Protein AF-A0A9E5NQC1-F1 (afdb_monomer_lite)

Radius of gyration: 13.95 Å; chains: 1; bounding box: 30×26×36 Å

Sequence (68 aa):
MHVALLANLKKNAPSWPGISPDHWDELDSEETIQAISSALEAGGHRVTFLEGDATLHDNLGKVKPDIC

Foldseek 3Di:
DEEEAEFAALVPDDDDPPDDPCNCVVGDHPVRVVVVCVVVVVVVYHYHYDYPDPCRVVVCVVSVGPYD

pLDDT: mean 97.46, std 1.39, range [91.31, 98.81]

Secondary structure (DSSP, 8-state):
-EEEEEE-BGGGS---TT--TTTTTTSBPHHHHHHHHHHHHHTT-EEEEEESSTTHHHHHHHH--SB-

Structure (mmCIF, N/CA/C/O backbone):
data_AF-A0A9E5NQC1-F1
#
_entry.id   AF-A0A9E5NQC1-F1
#
loop_
_atom_site.group_PDB
_atom_site.id
_atom_site.type_symbol
_atom_site.label_atom_id
_atom_site.label_alt_id
_atom_site.label_comp_id
_atom_site.label_asym_id
_atom_site.label_entity_id
_atom_site.label_seq_id
_atom_site.pdbx_PDB_ins_code
_atom_site.Cartn_x
_atom_site.Cartn_y
_atom_site.Cartn_z
_atom_site.occupancy
_atom_site.B_iso_or_equiv
_atom_site.auth_seq_id
_atom_site.auth_comp_id
_atom_site.auth_asym_id
_atom_site.auth_atom_id
_atom_site.pdbx_PDB_model_num
ATOM 1 N N . MET A 1 1 ? -10.391 4.501 12.513 1.00 97.31 1 MET A N 1
ATOM 2 C CA . MET A 1 1 ? -10.617 3.287 11.705 1.00 97.31 1 MET A CA 1
ATOM 3 C C . MET A 1 1 ? -9.285 2.594 11.498 1.00 97.31 1 MET A C 1
ATOM 5 O O . MET A 1 1 ? -8.250 3.257 11.571 1.00 97.31 1 MET A O 1
ATOM 9 N N . HIS A 1 2 ? -9.303 1.286 11.298 1.00 98.50 2 HIS A N 1
ATOM 10 C CA . HIS A 1 2 ? -8.169 0.496 10.851 1.00 98.50 2 HIS A CA 1
ATOM 11 C C . HIS A 1 2 ? -8.200 0.414 9.323 1.00 98.50 2 HIS A C 1
ATOM 13 O O . HIS A 1 2 ? -9.100 -0.190 8.752 1.00 98.50 2 HIS A O 1
ATOM 19 N N . VAL A 1 3 ? -7.231 1.048 8.671 1.00 98.75 3 VAL A N 1
ATOM 20 C CA . VAL A 1 3 ? -7.080 1.081 7.213 1.00 98.75 3 VAL A CA 1
ATOM 21 C C . VAL A 1 3 ? -6.002 0.079 6.807 1.00 98.75 3 VAL A C 1
ATOM 23 O O . VAL A 1 3 ? -4.886 0.130 7.332 1.00 98.75 3 VAL A O 1
ATOM 26 N N . ALA A 1 4 ? -6.310 -0.827 5.883 1.00 98.62 4 ALA A N 1
ATOM 27 C CA . ALA A 1 4 ? -5.285 -1.602 5.192 1.00 98.62 4 ALA A CA 1
ATOM 28 C C . ALA A 1 4 ? -4.836 -0.822 3.954 1.00 98.62 4 ALA A C 1
ATOM 30 O O . ALA A 1 4 ? -5.632 -0.605 3.056 1.00 98.62 4 ALA A O 1
ATOM 31 N N . LEU A 1 5 ? -3.579 -0.386 3.900 1.00 98.50 5 LEU A N 1
ATOM 32 C CA . LEU A 1 5 ? -3.046 0.288 2.717 1.00 98.50 5 LEU A CA 1
ATOM 33 C C . LEU A 1 5 ? -2.514 -0.775 1.756 1.00 98.50 5 LEU A C 1
ATOM 35 O O . LEU A 1 5 ? -1.513 -1.425 2.063 1.00 98.50 5 LEU A O 1
ATOM 39 N N . LEU A 1 6 ? -3.204 -0.972 0.635 1.00 98.31 6 LEU A N 1
ATOM 40 C CA . LEU A 1 6 ? -2.848 -1.973 -0.368 1.00 98.31 6 LEU A CA 1
ATOM 41 C C . LEU A 1 6 ? -2.096 -1.317 -1.523 1.00 98.31 6 LEU A C 1
ATOM 43 O O . LEU A 1 6 ? -2.617 -0.393 -2.140 1.00 98.31 6 LEU A O 1
ATOM 47 N N . ALA A 1 7 ? -0.892 -1.799 -1.819 1.00 97.88 7 ALA A N 1
ATOM 48 C CA . ALA A 1 7 ? -0.106 -1.334 -2.958 1.00 97.88 7 ALA A CA 1
ATOM 49 C C . ALA A 1 7 ? 0.981 -2.345 -3.334 1.00 97.88 7 ALA A C 1
ATOM 51 O O . ALA A 1 7 ? 1.292 -3.258 -2.569 1.00 97.88 7 ALA A O 1
ATOM 52 N N . ASN A 1 8 ? 1.589 -2.157 -4.500 1.00 97.81 8 ASN A N 1
ATOM 53 C CA . ASN A 1 8 ? 2.688 -2.983 -4.985 1.00 97.81 8 ASN A CA 1
ATOM 54 C C . ASN A 1 8 ? 3.945 -2.122 -5.048 1.00 97.81 8 ASN A C 1
ATOM 56 O O . ASN A 1 8 ? 3.946 -1.084 -5.709 1.00 97.81 8 ASN A O 1
ATOM 60 N N . LEU A 1 9 ? 5.019 -2.538 -4.375 1.00 97.75 9 LEU A N 1
ATOM 61 C CA . LEU A 1 9 ? 6.240 -1.745 -4.355 1.00 97.75 9 LEU A CA 1
ATOM 62 C C . LEU A 1 9 ? 7.028 -1.960 -5.643 1.00 97.75 9 LEU A C 1
ATOM 64 O O . LEU A 1 9 ? 7.449 -3.077 -5.953 1.00 97.75 9 LEU A O 1
ATOM 68 N N . LYS A 1 10 ? 7.346 -0.868 -6.342 1.00 96.44 10 LYS A N 1
ATOM 69 C CA . LYS A 1 10 ? 8.170 -0.892 -7.557 1.00 96.44 10 LYS A CA 1
ATOM 70 C C . LYS A 1 10 ? 9.497 -1.622 -7.345 1.00 96.44 10 LYS A C 1
ATOM 72 O O . LYS A 1 10 ? 9.957 -2.351 -8.218 1.00 96.44 10 LYS A O 1
ATOM 77 N N . LYS A 1 11 ? 10.107 -1.468 -6.164 1.00 95.44 11 LYS A N 1
ATOM 78 C CA . LYS A 1 11 ? 11.385 -2.116 -5.823 1.00 95.44 11 LYS A CA 1
ATOM 79 C C . LYS A 1 11 ? 11.317 -3.647 -5.731 1.00 95.44 11 LYS A C 1
ATOM 81 O O . LYS A 1 11 ? 12.362 -4.286 -5.807 1.00 95.44 11 LYS A O 1
ATOM 86 N N . ASN A 1 12 ? 10.123 -4.216 -5.553 1.00 96.12 12 ASN A N 1
ATOM 87 C CA . ASN A 1 12 ? 9.898 -5.660 -5.470 1.00 96.12 12 ASN A CA 1
ATOM 88 C C . ASN A 1 12 ? 9.495 -6.259 -6.828 1.00 96.12 12 ASN A C 1
ATOM 90 O O . ASN A 1 12 ? 9.392 -7.479 -6.959 1.00 96.12 12 ASN A O 1
ATOM 94 N N . ALA A 1 13 ? 9.280 -5.416 -7.843 1.00 95.44 13 ALA A N 1
ATOM 95 C CA . ALA A 1 13 ? 8.913 -5.859 -9.174 1.00 95.44 13 ALA A CA 1
ATOM 96 C C . ALA A 1 13 ? 10.064 -6.629 -9.849 1.00 95.44 13 ALA A C 1
ATOM 98 O O . ALA A 1 13 ? 11.240 -6.285 -9.681 1.00 95.44 13 ALA A O 1
ATOM 99 N N . PRO A 1 14 ? 9.754 -7.672 -10.636 1.00 94.69 14 PRO A N 1
ATOM 100 C CA . PRO A 1 14 ? 10.773 -8.440 -11.330 1.00 94.69 14 PRO A CA 1
ATOM 101 C C . PRO A 1 14 ? 11.473 -7.597 -12.400 1.00 94.69 14 PRO A C 1
ATOM 103 O O . PRO A 1 14 ? 10.878 -6.728 -13.036 1.00 94.69 14 PRO A O 1
ATOM 106 N N . SER A 1 15 ? 12.744 -7.906 -12.642 1.00 94.44 15 SER A N 1
ATOM 107 C CA . SER A 1 15 ? 13.546 -7.302 -13.705 1.00 94.44 15 SER A CA 1
ATOM 108 C C . SER A 1 15 ? 14.119 -8.388 -14.612 1.00 94.44 15 SER A C 1
ATOM 110 O O . SER A 1 15 ? 14.413 -9.497 -14.159 1.00 94.44 15 SER A O 1
ATOM 112 N N . TRP A 1 16 ? 14.265 -8.082 -15.901 1.00 97.00 16 TRP A N 1
ATOM 113 C CA . TRP A 1 16 ? 14.844 -8.980 -16.900 1.00 97.00 16 TRP A CA 1
ATOM 114 C C . TRP A 1 16 ? 15.563 -8.190 -18.005 1.00 97.00 16 TRP A C 1
ATOM 116 O O . TRP A 1 16 ? 15.267 -7.011 -18.217 1.00 97.00 16 TRP A O 1
ATOM 126 N N . PRO A 1 17 ? 16.512 -8.807 -18.738 1.00 97.56 17 PRO A N 1
ATOM 127 C CA . PRO A 1 17 ? 17.200 -8.141 -19.839 1.00 97.56 17 PRO A CA 1
ATOM 128 C C . PRO A 1 17 ? 16.223 -7.601 -20.891 1.00 97.56 17 PRO A C 1
ATOM 130 O O . 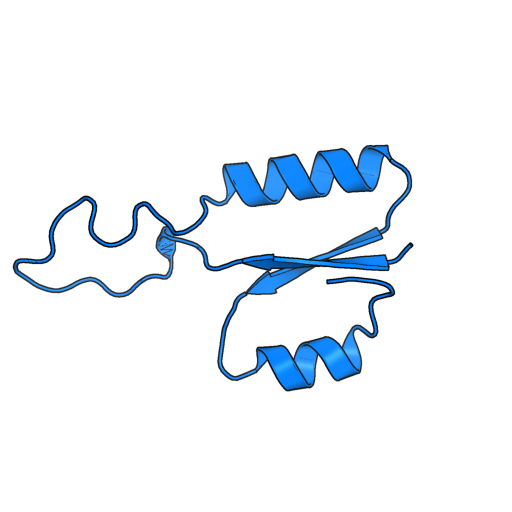PRO A 1 17 ? 15.372 -8.334 -21.390 1.00 97.56 17 PRO A O 1
ATOM 133 N N . GLY A 1 18 ? 16.373 -6.324 -21.244 1.00 96.69 18 GLY A N 1
ATOM 134 C CA . GLY A 1 18 ? 15.519 -5.650 -22.226 1.00 96.69 18 GLY A CA 1
ATOM 135 C C . GLY A 1 18 ? 14.225 -5.059 -21.662 1.00 96.69 18 GLY A C 1
ATOM 136 O O . GLY A 1 18 ? 13.457 -4.493 -22.436 1.00 96.69 18 GLY A O 1
ATOM 137 N N . ILE A 1 19 ? 13.978 -5.151 -20.349 1.00 96.62 19 ILE A N 1
ATOM 138 C CA . ILE A 1 19 ? 12.882 -4.410 -19.718 1.00 96.62 19 ILE A CA 1
ATOM 139 C C . ILE A 1 19 ? 13.122 -2.898 -19.838 1.00 96.62 19 ILE A C 1
ATOM 141 O O . ILE A 1 19 ? 14.249 -2.419 -19.686 1.00 96.62 19 ILE A O 1
ATOM 145 N N . SER A 1 20 ? 12.058 -2.148 -20.120 1.00 96.06 20 SER A N 1
ATOM 146 C CA . SER A 1 20 ? 12.125 -0.690 -20.144 1.00 96.06 20 SER A CA 1
ATOM 147 C C . SER A 1 20 ? 12.244 -0.129 -18.718 1.00 96.06 20 SER A C 1
ATOM 149 O O . SER A 1 20 ? 11.613 -0.676 -17.809 1.00 96.06 20 SER A O 1
ATOM 151 N N . PRO A 1 21 ? 13.010 0.954 -18.481 1.00 91.31 21 PRO A N 1
ATOM 152 C CA . PRO A 1 21 ? 13.125 1.565 -17.153 1.00 91.31 21 PRO A CA 1
ATOM 153 C C . PRO A 1 21 ? 11.791 2.038 -16.546 1.00 91.31 21 PRO A C 1
ATOM 155 O O . PRO A 1 21 ? 11.673 2.115 -15.322 1.00 91.31 21 PRO A O 1
ATOM 158 N N . ASP A 1 22 ? 10.808 2.340 -17.396 1.00 95.12 22 ASP A N 1
ATOM 159 C CA . ASP A 1 22 ? 9.467 2.834 -17.052 1.00 95.12 22 ASP A CA 1
ATOM 160 C C . ASP A 1 22 ? 8.402 1.728 -16.972 1.00 95.12 22 ASP A C 1
ATOM 162 O O . ASP A 1 22 ? 7.252 2.010 -16.656 1.00 95.12 22 ASP A O 1
ATOM 166 N N . HIS A 1 23 ? 8.766 0.461 -17.212 1.00 97.19 23 HIS A N 1
ATOM 167 C CA . HIS A 1 23 ? 7.816 -0.661 -17.260 1.00 97.19 23 HIS A CA 1
ATOM 168 C C . HIS A 1 23 ? 6.978 -0.815 -15.978 1.00 97.19 23 HIS A C 1
ATOM 170 O O . HIS A 1 23 ? 5.923 -1.433 -16.015 1.00 97.19 23 HIS A O 1
ATOM 176 N N . TRP A 1 24 ? 7.475 -0.309 -14.848 1.00 96.94 24 TRP A N 1
ATOM 177 C CA . TRP A 1 24 ? 6.844 -0.417 -13.533 1.00 96.94 24 TRP A CA 1
ATOM 178 C C . TRP A 1 24 ? 6.573 0.957 -12.898 1.00 96.94 24 TRP A C 1
ATOM 180 O O . TRP A 1 24 ? 6.577 1.073 -11.673 1.00 96.94 24 TRP A O 1
ATOM 190 N N . ASP A 1 25 ? 6.445 2.023 -13.693 1.00 95.50 25 ASP A N 1
ATOM 191 C CA . ASP A 1 25 ? 6.211 3.388 -13.184 1.00 95.50 25 ASP A CA 1
ATOM 192 C C . ASP A 1 25 ? 4.827 3.572 -12.544 1.00 95.50 25 ASP A C 1
ATOM 194 O O . ASP A 1 25 ? 4.634 4.499 -11.760 1.00 95.50 25 ASP A O 1
ATOM 198 N N . GLU A 1 26 ? 3.880 2.680 -12.827 1.00 95.06 26 GLU A N 1
ATOM 199 C CA . GLU A 1 26 ? 2.575 2.614 -12.168 1.00 95.06 26 GLU A CA 1
ATOM 200 C C . GLU A 1 26 ? 2.613 1.986 -10.766 1.00 95.06 26 GLU A C 1
ATOM 202 O O . GLU A 1 26 ? 1.611 2.043 -10.054 1.00 95.06 26 GLU A O 1
ATOM 207 N N . LEU A 1 27 ? 3.738 1.379 -10.372 1.00 97.31 27 LEU A N 1
ATOM 208 C CA . LEU A 1 27 ? 3.929 0.817 -9.036 1.00 97.31 27 LEU A CA 1
ATOM 209 C C . LEU A 1 27 ? 4.430 1.878 -8.049 1.00 97.31 27 LEU A C 1
ATOM 211 O O . LEU A 1 27 ? 5.094 2.850 -8.411 1.00 97.31 27 LEU A O 1
ATOM 215 N N . ASP A 1 28 ? 4.171 1.654 -6.766 1.00 97.56 28 ASP A N 1
ATOM 216 C CA . ASP A 1 28 ? 4.431 2.641 -5.726 1.00 97.56 28 ASP A CA 1
ATOM 217 C C . ASP A 1 28 ? 5.872 2.603 -5.205 1.00 97.56 28 ASP A C 1
ATOM 219 O O . ASP A 1 28 ? 6.542 1.565 -5.154 1.00 97.56 28 ASP A O 1
ATOM 223 N N . SER A 1 29 ? 6.350 3.760 -4.751 1.00 97.38 29 SER A N 1
ATOM 224 C CA . SER A 1 29 ? 7.596 3.864 -3.992 1.00 97.38 29 SER A CA 1
ATOM 225 C C . SER A 1 29 ? 7.340 3.667 -2.495 1.00 97.38 29 SER A C 1
ATOM 227 O O . SER A 1 29 ? 6.254 3.962 -1.999 1.00 97.38 29 SER A O 1
ATOM 229 N N . GLU A 1 30 ? 8.353 3.238 -1.736 1.00 97.50 30 GLU A N 1
ATOM 230 C CA . GLU A 1 30 ? 8.232 3.178 -0.270 1.00 97.50 30 GLU A CA 1
ATOM 231 C C . GLU A 1 30 ? 7.931 4.544 0.347 1.00 97.50 30 GLU A C 1
ATOM 233 O O . GLU A 1 30 ? 7.187 4.623 1.321 1.00 97.50 30 GLU A O 1
ATOM 238 N N . GLU A 1 31 ? 8.478 5.612 -0.235 1.00 98.25 31 GLU A N 1
ATOM 239 C CA . GLU A 1 31 ? 8.218 6.984 0.192 1.00 98.25 31 GLU A CA 1
ATOM 240 C C . GLU A 1 31 ? 6.733 7.335 0.035 1.00 98.25 31 GLU A C 1
ATOM 242 O O . GLU A 1 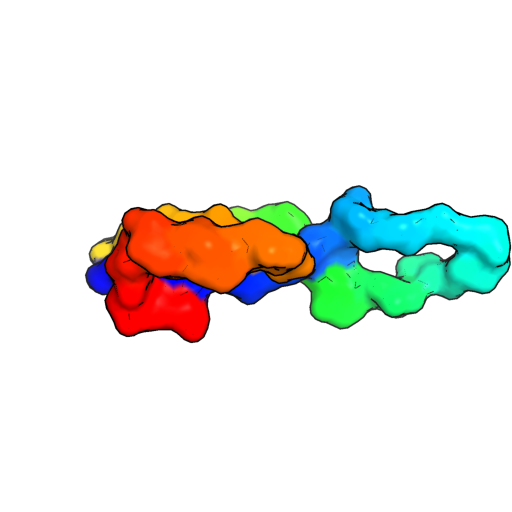31 ? 6.127 7.860 0.969 1.00 98.25 31 GLU A O 1
ATOM 247 N N . THR A 1 32 ? 6.115 6.959 -1.091 1.00 98.06 32 THR A N 1
ATOM 248 C CA . THR A 1 32 ? 4.670 7.118 -1.318 1.00 98.06 32 THR A CA 1
ATOM 249 C C . THR A 1 32 ? 3.865 6.400 -0.232 1.00 98.06 32 THR A C 1
ATOM 251 O O . THR A 1 32 ? 2.987 7.001 0.392 1.00 98.06 32 THR A O 1
ATOM 254 N N . ILE A 1 33 ? 4.191 5.132 0.048 1.00 98.31 33 ILE A N 1
ATOM 255 C CA . ILE A 1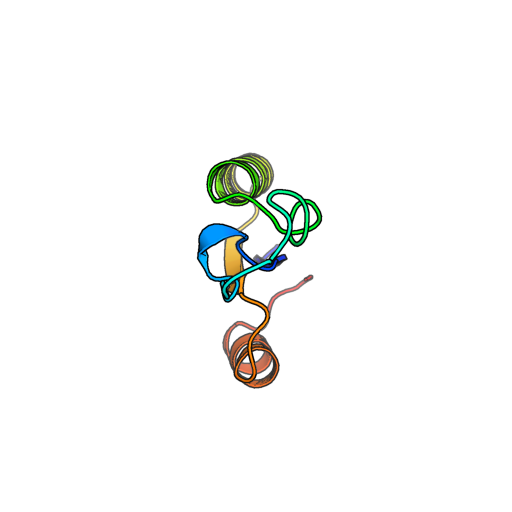 33 ? 3.491 4.323 1.060 1.00 98.31 33 ILE A CA 1
ATOM 256 C C . ILE A 1 33 ? 3.638 4.928 2.459 1.00 98.31 33 ILE A C 1
ATOM 258 O O . ILE A 1 33 ? 2.655 5.022 3.202 1.00 98.31 33 ILE A O 1
ATOM 262 N N . GLN A 1 34 ? 4.840 5.375 2.822 1.00 98.50 34 GLN A N 1
ATOM 263 C CA . GLN A 1 34 ? 5.112 6.007 4.114 1.00 98.50 34 GLN A CA 1
ATOM 264 C C . GLN A 1 34 ? 4.386 7.345 4.262 1.00 98.50 34 GLN A C 1
ATOM 266 O O . GLN A 1 34 ? 3.831 7.617 5.328 1.00 98.50 34 GLN A O 1
ATOM 271 N N . ALA A 1 35 ? 4.347 8.158 3.206 1.00 98.81 35 ALA A N 1
ATOM 272 C CA . ALA A 1 35 ? 3.654 9.441 3.207 1.00 98.81 35 ALA A CA 1
ATOM 273 C C . ALA A 1 35 ? 2.138 9.267 3.388 1.00 98.81 35 ALA A C 1
ATOM 275 O O . ALA A 1 35 ? 1.544 9.929 4.241 1.00 98.81 35 ALA A O 1
ATOM 276 N N . ILE A 1 36 ? 1.518 8.337 2.652 1.00 98.62 36 ILE A N 1
ATOM 277 C CA . ILE A 1 36 ? 0.084 8.034 2.783 1.00 98.62 36 ILE A CA 1
ATOM 278 C C . ILE A 1 36 ? -0.223 7.464 4.171 1.00 98.62 36 ILE A C 1
ATOM 280 O O . ILE A 1 36 ? -1.161 7.922 4.826 1.00 98.62 36 ILE A O 1
ATOM 284 N N . SER A 1 37 ? 0.584 6.511 4.650 1.00 98.69 37 SER A N 1
ATOM 285 C CA . SER A 1 37 ? 0.416 5.928 5.989 1.00 98.69 37 SER A CA 1
ATOM 286 C C . SER A 1 37 ? 0.481 7.008 7.068 1.00 98.69 37 SER A C 1
ATOM 288 O O . SER A 1 37 ? -0.435 7.120 7.877 1.00 98.69 37 SER A O 1
ATOM 290 N N . SER A 1 38 ? 1.495 7.875 7.005 1.00 98.75 38 SER A N 1
ATOM 291 C CA . SER A 1 38 ? 1.683 8.977 7.955 1.00 98.75 38 SER A CA 1
ATOM 292 C C . SER A 1 38 ? 0.518 9.970 7.928 1.00 98.75 38 SER A C 1
ATOM 294 O O . SER A 1 38 ? 0.076 10.436 8.977 1.00 98.75 38 SER A O 1
ATOM 296 N N . ALA A 1 39 ? -0.014 10.290 6.744 1.00 98.81 39 ALA A N 1
ATOM 297 C CA . ALA A 1 39 ? -1.162 11.183 6.605 1.00 98.81 39 ALA A CA 1
ATOM 298 C C . ALA A 1 39 ? -2.440 10.588 7.225 1.00 98.81 39 ALA A C 1
ATOM 300 O O . ALA A 1 39 ? -3.166 11.283 7.939 1.00 98.81 39 ALA A O 1
ATOM 301 N N . LEU A 1 40 ? -2.703 9.298 6.996 1.00 98.69 40 LEU A N 1
ATOM 302 C CA . LEU A 1 40 ? -3.839 8.584 7.590 1.00 98.69 40 LEU A CA 1
ATOM 303 C C . LEU A 1 40 ? -3.695 8.458 9.115 1.00 98.69 40 LEU A C 1
ATOM 305 O O . LEU A 1 40 ? -4.663 8.668 9.850 1.00 98.69 40 LEU A O 1
ATOM 309 N N . GLU A 1 41 ? -2.491 8.159 9.599 1.00 98.69 41 GLU A N 1
ATOM 310 C CA . GLU A 1 41 ? -2.184 8.075 11.030 1.00 98.69 41 GLU A CA 1
ATOM 311 C C . GLU A 1 41 ? -2.343 9.426 11.733 1.00 98.69 41 GLU A C 1
ATOM 313 O O . GLU A 1 41 ? -2.965 9.495 12.795 1.00 98.69 41 GLU A O 1
ATOM 318 N N . ALA A 1 42 ? -1.892 10.519 11.111 1.00 98.69 42 ALA A N 1
ATOM 319 C CA . ALA A 1 42 ? -2.133 11.878 11.599 1.00 98.69 42 ALA A CA 1
ATOM 320 C C . ALA A 1 42 ? -3.635 12.226 11.660 1.00 98.69 42 ALA A C 1
ATOM 322 O O . ALA A 1 42 ? -4.057 13.001 12.519 1.00 98.69 42 ALA A O 1
ATOM 323 N N . GLY A 1 43 ? -4.454 11.610 10.800 1.00 98.44 43 GLY A N 1
ATOM 324 C CA . GLY A 1 43 ? -5.919 11.661 10.844 1.00 98.44 43 GLY A CA 1
ATOM 325 C C . GLY A 1 43 ? -6.565 10.809 11.949 1.00 98.44 43 GLY A C 1
ATOM 326 O O . GLY A 1 43 ? -7.793 10.733 12.025 1.00 98.44 43 GLY A O 1
ATOM 327 N N . GLY A 1 44 ? -5.778 10.153 12.808 1.00 98.62 44 GLY A N 1
ATOM 328 C CA . GLY A 1 44 ? -6.271 9.301 13.895 1.00 98.62 44 GLY A CA 1
ATOM 329 C C . GLY A 1 44 ? -6.691 7.902 13.437 1.00 98.62 44 GLY A C 1
ATOM 330 O O . GLY A 1 44 ? -7.529 7.253 14.074 1.00 98.62 44 GLY A O 1
ATOM 331 N N . HIS A 1 45 ? -6.172 7.431 12.305 1.00 98.75 45 HIS A N 1
ATOM 332 C CA . HIS A 1 45 ? -6.384 6.065 11.835 1.00 98.75 45 HIS A CA 1
ATOM 333 C C . HIS A 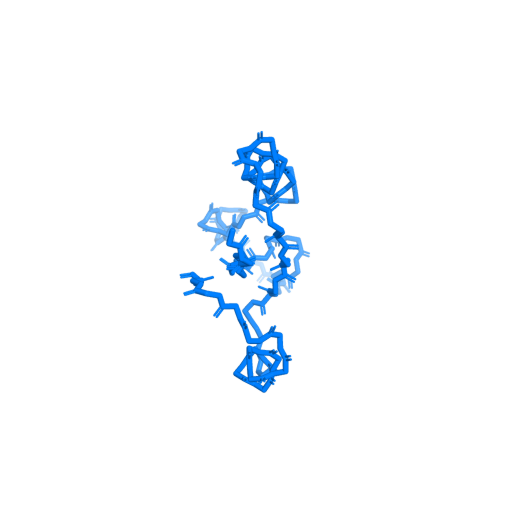1 45 ? -5.216 5.161 12.224 1.00 98.75 45 HIS A C 1
ATOM 335 O O . HIS A 1 45 ? -4.089 5.603 12.403 1.00 98.75 45 HIS A O 1
ATOM 341 N N . ARG A 1 46 ? -5.491 3.866 12.359 1.00 98.69 46 ARG A N 1
ATOM 342 C CA . ARG A 1 46 ? -4.448 2.843 12.433 1.00 98.69 46 ARG A CA 1
ATOM 343 C C . ARG A 1 46 ? -4.228 2.327 11.021 1.00 98.69 46 ARG A C 1
ATOM 345 O O . ARG A 1 46 ? -5.204 1.924 10.394 1.00 98.69 46 ARG A O 1
ATOM 352 N N . VAL A 1 47 ? -2.989 2.285 10.546 1.00 98.75 47 VAL A N 1
ATOM 353 C CA . VAL A 1 47 ? -2.675 1.806 9.194 1.00 98.75 47 VAL A CA 1
ATOM 354 C C . VAL A 1 47 ? -1.946 0.465 9.256 1.00 98.75 47 VAL A C 1
ATOM 356 O O . VAL A 1 47 ? -1.205 0.166 10.191 1.00 98.75 47 VAL A O 1
ATOM 359 N N . THR A 1 48 ? -2.200 -0.409 8.289 1.00 98.56 48 THR A N 1
ATOM 360 C CA . THR A 1 48 ? -1.410 -1.623 8.059 1.00 98.56 48 THR A CA 1
ATOM 361 C C . THR A 1 48 ? -1.146 -1.741 6.570 1.00 98.56 48 THR A C 1
ATOM 363 O O . THR A 1 48 ? -2.079 -1.947 5.803 1.00 98.56 48 THR A O 1
ATOM 366 N N . PHE A 1 49 ? 0.111 -1.595 6.161 1.00 98.38 49 PHE A N 1
ATOM 367 C CA . PHE A 1 49 ? 0.501 -1.834 4.777 1.00 98.38 49 PHE A CA 1
ATOM 368 C C . PHE A 1 49 ? 0.486 -3.338 4.477 1.00 98.38 49 PHE A C 1
ATOM 370 O O . PHE A 1 49 ? 1.014 -4.129 5.264 1.00 98.38 49 PHE A O 1
ATOM 377 N N . LEU A 1 50 ? -0.118 -3.722 3.354 1.00 98.25 50 LEU A N 1
ATOM 378 C CA . LEU A 1 50 ? -0.094 -5.082 2.819 1.00 98.25 50 LEU A CA 1
ATOM 379 C C . LEU A 1 50 ? 0.231 -5.013 1.327 1.00 98.25 50 LEU A C 1
ATOM 381 O O . LEU A 1 50 ? -0.455 -4.330 0.569 1.00 98.25 50 LEU A O 1
ATOM 385 N N . GLU A 1 51 ? 1.261 -5.741 0.907 1.00 97.19 51 GLU A N 1
ATOM 386 C CA . GLU A 1 51 ? 1.635 -5.803 -0.502 1.00 97.19 51 GLU A CA 1
ATOM 387 C C . GLU A 1 51 ? 0.700 -6.724 -1.298 1.00 97.19 51 GLU A C 1
ATOM 389 O O . GLU A 1 51 ? 0.185 -7.719 -0.775 1.00 97.19 51 GLU A O 1
ATOM 394 N N . GLY A 1 52 ? 0.470 -6.392 -2.571 1.00 95.75 52 GLY A N 1
ATOM 395 C CA . GLY A 1 52 ? -0.312 -7.211 -3.492 1.00 95.75 52 GLY A CA 1
ATOM 396 C C . GLY A 1 52 ? 0.409 -8.490 -3.907 1.00 95.75 52 GLY A C 1
ATOM 397 O O . GLY A 1 52 ? 0.978 -8.560 -4.996 1.00 95.75 52 GLY A O 1
ATOM 398 N N . ASP A 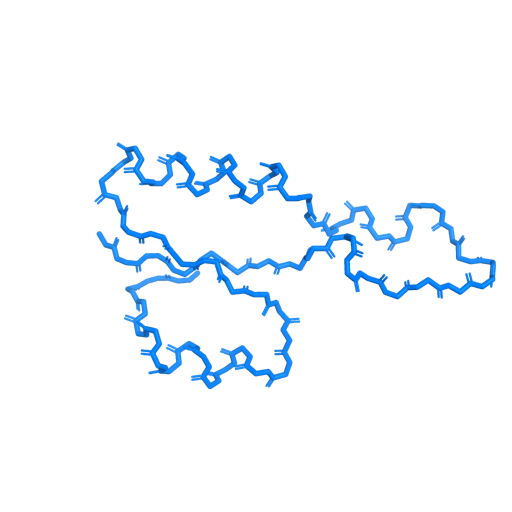1 53 ? 0.346 -9.512 -3.054 1.00 95.88 53 ASP A N 1
ATOM 399 C CA . ASP A 1 53 ? 0.857 -10.856 -3.320 1.00 95.88 53 ASP A CA 1
ATOM 400 C C . ASP A 1 53 ? -0.220 -11.949 -3.153 1.00 95.88 53 ASP A C 1
ATOM 402 O O . ASP A 1 53 ? -1.375 -11.692 -2.807 1.00 95.88 53 ASP A O 1
ATOM 406 N N . ALA A 1 54 ? 0.152 -13.208 -3.404 1.00 97.06 54 ALA A N 1
ATOM 407 C CA . ALA A 1 54 ? -0.762 -14.350 -3.304 1.00 97.06 54 ALA A CA 1
ATOM 408 C C . ALA A 1 54 ? -1.311 -14.591 -1.881 1.00 97.06 54 ALA A C 1
ATOM 410 O O . ALA A 1 54 ? -2.295 -15.310 -1.718 1.00 97.06 54 ALA A O 1
ATOM 411 N N . THR A 1 55 ? -0.689 -14.008 -0.855 1.00 97.19 55 THR A N 1
ATOM 412 C CA . THR A 1 55 ? -1.103 -14.111 0.550 1.00 97.19 55 THR A CA 1
ATOM 413 C C . THR A 1 55 ? -2.025 -12.972 0.983 1.00 97.19 55 THR A C 1
ATOM 415 O O . THR A 1 55 ? -2.611 -13.051 2.067 1.00 97.19 55 THR A O 1
ATOM 418 N N . LEU A 1 56 ? -2.206 -11.938 0.149 1.00 97.81 56 LEU A N 1
ATOM 419 C CA . LEU A 1 56 ? -2.990 -10.741 0.463 1.00 97.81 56 LEU A CA 1
ATOM 420 C C . LEU A 1 56 ? -4.398 -11.076 0.970 1.00 97.81 56 LEU A C 1
ATOM 422 O O . LEU A 1 56 ? -4.820 -10.546 1.996 1.00 97.81 56 LEU A O 1
ATOM 426 N N . HIS A 1 57 ? -5.107 -11.983 0.292 1.00 97.50 57 HIS A N 1
ATOM 427 C CA . HIS A 1 57 ? -6.457 -12.403 0.682 1.00 97.50 57 HIS A CA 1
ATOM 428 C C . HIS A 1 57 ? -6.502 -12.943 2.121 1.00 97.50 57 HIS A C 1
ATOM 430 O O . HIS A 1 57 ? -7.313 -12.510 2.944 1.00 97.50 57 HIS A O 1
ATOM 436 N N . ASP A 1 58 ? -5.588 -13.852 2.455 1.00 98.25 58 ASP A N 1
ATOM 437 C CA . ASP A 1 58 ? -5.537 -14.467 3.780 1.00 98.25 58 ASP A CA 1
ATOM 438 C C . ASP A 1 58 ? -5.085 -13.464 4.845 1.00 98.25 58 ASP A C 1
ATOM 440 O O . ASP A 1 58 ? -5.563 -13.489 5.983 1.00 98.25 58 ASP A O 1
ATOM 444 N N . ASN A 1 59 ? -4.173 -12.559 4.486 1.00 98.25 59 ASN A N 1
ATOM 445 C CA . ASN A 1 59 ? -3.705 -11.508 5.381 1.00 98.25 59 ASN A CA 1
ATOM 446 C C . ASN A 1 59 ? -4.805 -10.485 5.672 1.00 98.25 59 ASN A C 1
ATOM 448 O O . ASN A 1 59 ? -4.979 -10.127 6.835 1.00 98.25 59 ASN A O 1
ATOM 452 N N . LEU A 1 60 ? -5.618 -10.098 4.686 1.00 98.19 60 LEU A N 1
ATOM 453 C CA . LEU A 1 60 ? -6.800 -9.257 4.900 1.00 98.19 60 LEU A CA 1
ATOM 454 C C . LEU A 1 60 ? -7.774 -9.896 5.898 1.00 98.19 60 LEU A C 1
ATOM 456 O O . LEU A 1 60 ? -8.228 -9.227 6.828 1.00 98.19 60 LEU A O 1
ATOM 460 N N . GLY A 1 61 ? -8.022 -11.205 5.783 1.00 97.62 61 GLY A N 1
ATOM 461 C CA . GLY A 1 61 ? -8.868 -11.947 6.726 1.00 97.62 61 GLY A CA 1
ATOM 462 C C . GLY A 1 61 ? -8.340 -11.966 8.169 1.00 97.62 61 GLY A C 1
ATOM 463 O O . GLY A 1 61 ? -9.130 -11.997 9.118 1.00 97.62 61 GLY A O 1
ATOM 464 N N . LYS A 1 62 ? -7.014 -11.916 8.357 1.00 98.12 62 LYS A N 1
ATOM 465 C CA . LYS A 1 62 ? -6.363 -11.826 9.680 1.00 98.12 62 LYS A CA 1
ATOM 466 C C . LYS A 1 62 ? -6.356 -10.397 10.223 1.00 98.12 62 LYS A C 1
ATOM 468 O O . LYS A 1 62 ? -6.592 -10.202 11.413 1.00 98.12 62 LYS A O 1
ATOM 473 N N . VAL A 1 63 ? -6.070 -9.424 9.358 1.00 97.94 63 VAL A N 1
ATOM 474 C CA . VAL A 1 63 ? -5.942 -8.001 9.699 1.00 97.94 63 VAL A CA 1
ATOM 475 C C . VAL A 1 63 ? -7.302 -7.391 10.031 1.00 97.94 63 VAL A C 1
ATOM 477 O O . VAL A 1 63 ? -7.365 -6.589 10.958 1.00 97.94 63 VAL A O 1
ATOM 480 N N . LYS A 1 64 ? -8.373 -7.814 9.341 1.00 98.06 64 LYS A N 1
ATOM 481 C CA . LYS A 1 64 ? -9.757 -7.338 9.522 1.00 98.06 64 LYS A CA 1
ATOM 482 C C . LYS A 1 64 ? -9.863 -5.802 9.538 1.00 98.06 64 LYS A C 1
ATOM 484 O O . LYS A 1 64 ? -10.337 -5.248 10.532 1.00 98.06 64 LYS A O 1
ATOM 489 N N . PRO A 1 65 ? -9.398 -5.115 8.479 1.00 98.44 65 PRO A N 1
ATOM 490 C CA . PRO A 1 65 ? -9.505 -3.664 8.407 1.00 98.44 65 PRO A CA 1
ATOM 491 C C . PRO A 1 65 ? -10.969 -3.226 8.245 1.00 98.44 65 PRO A C 1
ATOM 493 O O . PRO A 1 65 ? -11.809 -3.988 7.766 1.00 98.44 65 PRO A O 1
ATOM 496 N N . ASP A 1 66 ? -11.255 -1.974 8.595 1.00 98.62 66 ASP A N 1
ATOM 497 C CA . ASP A 1 66 ? -12.542 -1.326 8.316 1.00 98.62 66 ASP A CA 1
ATOM 498 C C . ASP A 1 66 ? -12.672 -0.970 6.823 1.00 98.62 66 ASP A C 1
ATOM 500 O O . ASP A 1 66 ? -13.769 -0.981 6.267 1.00 98.62 66 ASP A O 1
ATOM 504 N N . ILE A 1 67 ? -11.544 -0.635 6.184 1.00 98.00 67 ILE A N 1
ATOM 505 C CA . ILE A 1 67 ? -11.433 -0.284 4.764 1.00 98.00 67 ILE A CA 1
ATOM 506 C C . ILE A 1 67 ? -10.045 -0.655 4.231 1.00 98.00 67 ILE A C 1
ATOM 508 O O . ILE A 1 67 ? -9.057 -0.628 4.973 1.00 98.00 67 ILE A O 1
ATOM 512 N N . CYS A 1 68 ? -9.988 -0.990 2.948 1.00 95.50 68 CYS A N 1
ATOM 513 C CA . CYS A 1 68 ? -8.772 -1.211 2.180 1.00 95.50 68 CYS A CA 1
ATOM 514 C C . CYS A 1 68 ? -8.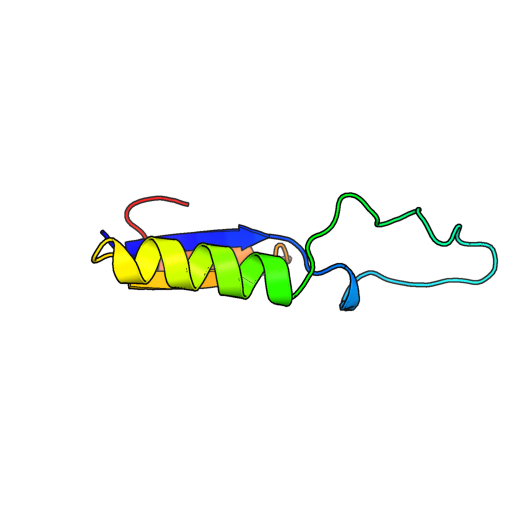768 -0.338 0.924 1.00 95.50 68 CYS A C 1
ATOM 516 O O . CYS A 1 68 ? -9.868 -0.181 0.343 1.00 95.50 68 CYS A O 1
#